Protein AF-A0A8C7M3J6-F1 (afdb_monomer_lite)

Sequence (176 aa):
MTYQNQWGPPGGQGPLAGTLCAWPVFYRCVDPGLSLSRGRSVMAEPDYLEGDCEEMIKPKKLLNPVKGSRNHQDLHRELMMNQKMGLAPQNKPELQKVLELRKREQVLKAQREEQEAHTKRSDLEIELMKRQQKLEQLELDQQKDEEEQENTPEFVKMKSNLRRTKQEANGEERTT

Radius of gyration: 49.05 Å; chains: 1; bounding box: 113×47×119 Å

Organism: Oncorhynchus mykiss (NCBI:txid8022)

InterPro domains:
  IPR009533 FAM107 [PF06625] (54-164)
  IPR009533 FAM107 [PTHR16768] (39-173)

Structure (mmCIF, N/CA/C/O backbone):
data_AF-A0A8C7M3J6-F1
#
_entry.id   AF-A0A8C7M3J6-F1
#
loop_
_atom_site.group_PDB
_atom_site.id
_atom_site.type_symbol
_atom_site.label_atom_id
_atom_site.label_alt_id
_atom_site.label_comp_id
_atom_site.label_asym_id
_atom_site.label_entity_id
_atom_site.label_seq_id
_atom_site.pdbx_PDB_ins_code
_atom_site.Cartn_x
_atom_site.Cartn_y
_atom_site.Cartn_z
_atom_site.occupancy
_atom_site.B_iso_or_equiv
_atom_site.auth_seq_id
_atom_site.auth_comp_id
_atom_site.auth_asym_id
_atom_site.auth_atom_id
_atom_site.pdbx_PDB_model_num
ATOM 1 N N . MET A 1 1 ? -14.882 -35.665 -9.454 1.00 43.31 1 MET A N 1
ATOM 2 C CA . MET A 1 1 ? -13.548 -35.503 -10.073 1.00 43.31 1 MET A CA 1
ATOM 3 C C . MET A 1 1 ? -12.759 -34.516 -9.228 1.00 43.31 1 MET A C 1
ATOM 5 O O . MET A 1 1 ? -12.887 -33.317 -9.414 1.00 43.31 1 MET A O 1
ATOM 9 N N . THR A 1 2 ? -12.031 -35.015 -8.234 1.00 51.91 2 THR A N 1
ATOM 10 C CA . THR A 1 2 ? -11.249 -34.214 -7.283 1.00 51.91 2 THR A CA 1
ATOM 11 C C . THR A 1 2 ? -9.789 -34.619 -7.432 1.00 51.91 2 THR A C 1
ATOM 13 O O . THR A 1 2 ? -9.424 -35.739 -7.083 1.00 51.91 2 THR A O 1
ATOM 16 N N . TYR A 1 3 ? -8.972 -33.738 -8.011 1.00 50.84 3 TYR A N 1
ATOM 17 C CA . TYR A 1 3 ? -7.531 -33.951 -8.122 1.00 50.84 3 TYR A CA 1
ATOM 18 C C . TYR A 1 3 ? -6.871 -33.642 -6.779 1.00 50.84 3 TYR A C 1
ATOM 20 O O . TYR A 1 3 ? -6.807 -32.498 -6.336 1.00 50.84 3 TYR A O 1
ATOM 28 N N . GLN A 1 4 ? -6.401 -34.703 -6.135 1.00 49.50 4 GLN A N 1
ATOM 29 C CA . GLN A 1 4 ? -5.600 -34.680 -4.924 1.00 49.50 4 GLN A CA 1
ATOM 30 C C . GLN A 1 4 ? -4.129 -34.555 -5.337 1.00 49.50 4 GLN A C 1
ATOM 32 O O . GLN A 1 4 ? -3.508 -35.532 -5.750 1.00 49.50 4 GLN A O 1
ATOM 37 N N . ASN A 1 5 ? -3.577 -33.342 -5.274 1.00 55.88 5 ASN A N 1
ATOM 38 C CA . ASN A 1 5 ? -2.161 -33.105 -5.550 1.00 55.88 5 ASN A CA 1
ATOM 39 C C . ASN A 1 5 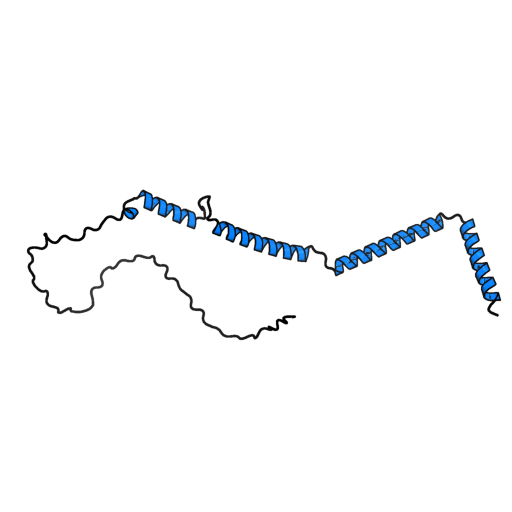? -1.321 -33.507 -4.330 1.00 55.88 5 ASN A C 1
ATOM 41 O O . ASN A 1 5 ? -1.139 -32.733 -3.394 1.00 55.88 5 ASN A O 1
ATOM 45 N N . GLN A 1 6 ? -0.824 -34.741 -4.361 1.00 60.75 6 GLN A N 1
ATOM 46 C CA . GLN A 1 6 ? 0.254 -35.232 -3.509 1.00 60.75 6 GLN A CA 1
ATOM 47 C C . GLN A 1 6 ? 1.594 -34.892 -4.160 1.00 60.75 6 GLN A C 1
ATOM 49 O O . GLN A 1 6 ? 2.006 -35.590 -5.077 1.00 60.75 6 GLN A O 1
ATOM 54 N N . TRP A 1 7 ? 2.283 -33.862 -3.671 1.00 51.50 7 TRP A N 1
ATOM 55 C CA . TRP A 1 7 ? 3.727 -33.714 -3.872 1.00 51.50 7 TRP A CA 1
ATOM 56 C C . TRP A 1 7 ? 4.338 -33.080 -2.620 1.00 51.50 7 TRP A C 1
ATOM 58 O O . TRP A 1 7 ? 4.344 -31.863 -2.457 1.00 51.50 7 TRP A O 1
ATOM 68 N N . GLY A 1 8 ? 4.816 -33.932 -1.712 1.00 52.66 8 GLY A N 1
ATOM 69 C CA . GLY A 1 8 ? 5.844 -33.556 -0.743 1.00 52.66 8 GLY A CA 1
ATOM 70 C C . GLY A 1 8 ? 7.230 -33.580 -1.410 1.00 52.66 8 GLY A C 1
ATOM 71 O O . GLY A 1 8 ? 7.399 -34.263 -2.425 1.00 52.66 8 GLY A O 1
ATOM 72 N N . PRO A 1 9 ? 8.223 -32.845 -0.884 1.00 57.41 9 PRO A N 1
ATOM 73 C CA . PRO A 1 9 ? 9.531 -32.727 -1.516 1.00 57.41 9 PRO A CA 1
ATOM 74 C C . PRO A 1 9 ? 10.430 -33.914 -1.138 1.00 57.41 9 PRO A C 1
ATOM 76 O O . PRO A 1 9 ? 10.510 -34.250 0.045 1.00 57.41 9 PRO A O 1
ATOM 79 N N . PRO A 1 10 ? 11.199 -34.504 -2.068 1.00 57.25 10 PRO A N 1
ATOM 80 C CA . PRO A 1 10 ? 12.396 -35.229 -1.689 1.00 57.25 10 PRO A CA 1
ATOM 81 C C . PRO A 1 10 ? 13.588 -34.270 -1.728 1.00 57.25 10 PRO A C 1
ATOM 83 O O . PRO A 1 10 ? 14.008 -33.793 -2.783 1.00 57.25 10 PRO A O 1
ATOM 86 N N . GLY A 1 11 ? 14.133 -33.986 -0.545 1.00 47.88 11 GLY A N 1
ATOM 87 C CA . GLY A 1 11 ? 15.467 -33.421 -0.413 1.00 47.88 11 GLY A CA 1
ATOM 88 C C . GLY A 1 11 ? 16.499 -34.339 -1.069 1.00 47.88 11 GLY A C 1
ATOM 89 O O . GLY A 1 11 ? 16.479 -35.553 -0.886 1.00 47.88 11 GLY A O 1
ATOM 90 N N . GLY A 1 12 ? 17.409 -33.737 -1.826 1.00 45.97 12 GLY A N 1
ATOM 91 C CA . GLY A 1 12 ? 18.528 -34.412 -2.467 1.00 45.97 12 GLY A CA 1
ATOM 92 C C . GLY A 1 12 ? 19.643 -33.407 -2.693 1.00 45.97 12 GLY A C 1
ATOM 93 O O . GLY A 1 12 ? 19.611 -32.628 -3.639 1.00 45.97 12 GLY A O 1
ATOM 94 N N . GLN A 1 13 ? 20.596 -33.397 -1.766 1.00 47.88 13 GLN A N 1
ATOM 95 C CA . GLN A 1 13 ? 21.852 -32.669 -1.876 1.00 47.88 13 GLN A CA 1
ATOM 96 C C . GLN A 1 13 ? 22.672 -33.242 -3.038 1.00 47.88 13 GLN A C 1
ATOM 98 O O . GLN A 1 13 ? 22.859 -34.452 -3.135 1.00 47.88 13 GLN A O 1
ATOM 103 N N . GLY A 1 14 ? 23.195 -32.363 -3.887 1.00 43.41 14 GLY A N 1
ATOM 104 C CA . GLY A 1 14 ? 24.181 -32.697 -4.906 1.00 43.41 14 GLY A CA 1
ATOM 105 C C . GLY A 1 14 ? 24.726 -31.414 -5.534 1.00 43.41 14 GLY A C 1
ATOM 106 O O . GLY A 1 14 ? 23.939 -30.646 -6.088 1.00 43.41 14 GLY A O 1
ATOM 107 N N . PRO A 1 15 ? 26.039 -31.130 -5.444 1.00 49.12 15 PRO A N 1
ATOM 108 C CA . PRO A 1 15 ? 26.613 -29.951 -6.063 1.00 49.12 15 PRO A CA 1
ATOM 109 C C . PRO A 1 15 ? 26.841 -30.263 -7.542 1.00 49.12 15 PRO A C 1
ATOM 111 O O . PRO A 1 15 ? 27.853 -30.847 -7.922 1.00 49.12 15 PRO A O 1
ATOM 114 N N . LEU A 1 16 ? 25.896 -29.883 -8.398 1.00 50.38 16 LEU A N 1
ATOM 115 C CA . LEU A 1 16 ? 26.189 -29.776 -9.820 1.00 50.38 16 LEU A CA 1
ATOM 116 C C . LEU A 1 16 ? 26.856 -28.426 -10.031 1.00 50.38 16 LEU A C 1
ATOM 118 O O . LEU A 1 16 ? 26.210 -27.380 -10.001 1.00 50.38 16 LEU A O 1
ATOM 122 N N . ALA A 1 17 ? 28.179 -28.489 -10.168 1.00 51.50 17 ALA A N 1
ATOM 123 C CA . ALA A 1 17 ? 29.035 -27.421 -10.640 1.00 51.50 17 ALA A CA 1
ATOM 124 C C . ALA A 1 17 ? 28.386 -26.750 -11.860 1.00 51.50 17 ALA A C 1
ATOM 126 O O . ALA A 1 17 ? 28.435 -27.257 -12.979 1.00 51.50 17 ALA A O 1
ATOM 127 N N . GLY A 1 18 ? 27.729 -25.619 -11.608 1.00 45.50 18 GLY A N 1
ATOM 128 C CA . GLY A 1 18 ? 27.202 -24.744 -12.634 1.00 45.50 18 GLY A CA 1
ATOM 129 C C . GLY A 1 18 ? 28.380 -24.083 -13.318 1.00 45.50 18 GLY A C 1
ATOM 130 O O . GLY A 1 18 ? 29.031 -23.206 -12.753 1.00 45.50 18 GLY A O 1
ATOM 131 N N . THR A 1 19 ? 28.664 -24.553 -14.524 1.00 54.53 19 THR A N 1
ATOM 132 C CA . THR A 1 19 ? 29.500 -23.913 -15.528 1.00 54.53 19 THR A CA 1
ATOM 133 C C . THR A 1 19 ? 29.259 -22.407 -15.501 1.00 54.53 19 THR A C 1
ATOM 135 O O . THR A 1 19 ? 28.197 -21.914 -15.878 1.00 54.53 19 THR A O 1
ATOM 138 N N . LEU A 1 20 ? 30.263 -21.662 -15.042 1.00 44.84 20 LEU A N 1
ATOM 139 C CA . LEU A 1 20 ? 30.362 -20.239 -15.308 1.00 44.84 20 LEU A CA 1
ATOM 140 C C . LEU A 1 20 ? 30.464 -20.097 -16.825 1.00 44.84 20 LEU A C 1
ATOM 142 O O . LEU A 1 20 ? 31.526 -20.300 -17.411 1.00 44.84 20 LEU A O 1
ATOM 146 N N . CYS A 1 21 ? 29.349 -19.769 -17.472 1.00 45.56 21 CYS A N 1
ATOM 147 C CA . CYS A 1 21 ? 29.367 -19.200 -18.808 1.00 45.56 21 CYS A CA 1
ATOM 148 C C . CYS A 1 21 ? 30.063 -17.839 -18.705 1.00 45.56 21 CYS A C 1
ATOM 150 O O . CYS A 1 21 ? 29.424 -16.802 -18.545 1.00 45.56 21 CYS A O 1
ATOM 152 N N . ALA A 1 22 ? 31.394 -17.854 -18.735 1.00 50.41 22 ALA A N 1
ATOM 153 C CA . ALA A 1 22 ? 32.208 -16.677 -18.944 1.00 50.41 22 ALA A CA 1
ATOM 154 C C . ALA A 1 22 ? 32.013 -16.256 -20.402 1.00 50.41 22 ALA A C 1
ATOM 156 O O . ALA A 1 22 ? 32.623 -16.802 -21.318 1.00 50.41 22 ALA A O 1
ATOM 157 N N . TRP A 1 23 ? 31.105 -15.309 -20.619 1.00 38.72 23 TRP A N 1
ATOM 158 C CA . TRP A 1 23 ? 31.011 -14.599 -21.885 1.00 38.72 23 TRP A CA 1
ATOM 159 C C . TRP A 1 23 ? 32.343 -13.872 -22.102 1.00 38.72 23 TRP A C 1
ATOM 161 O O . TRP A 1 23 ? 32.717 -13.054 -21.254 1.00 38.72 23 TRP A O 1
ATOM 171 N N . PRO A 1 24 ? 33.089 -14.136 -23.188 1.00 50.72 24 PRO A N 1
ATOM 172 C CA . PRO A 1 24 ? 34.282 -13.365 -23.462 1.00 50.72 24 PRO A CA 1
ATOM 173 C C . PRO A 1 24 ? 33.840 -11.952 -23.837 1.00 50.72 24 PRO A C 1
ATOM 175 O O . PRO A 1 24 ? 33.204 -11.719 -24.866 1.00 50.72 24 PRO A O 1
ATOM 178 N N . VAL A 1 25 ? 34.176 -11.006 -22.963 1.00 46.97 25 VAL A N 1
ATOM 179 C CA . VAL A 1 25 ? 34.164 -9.570 -23.227 1.00 46.97 25 VAL A CA 1
ATOM 180 C C . VAL A 1 25 ? 35.153 -9.323 -24.363 1.00 46.97 25 VAL A C 1
ATOM 182 O O . VAL A 1 25 ? 36.350 -9.133 -24.160 1.00 46.97 25 VAL A O 1
ATOM 185 N N . PHE A 1 26 ? 34.654 -9.401 -25.589 1.00 47.16 26 PHE A N 1
ATOM 186 C CA . PHE A 1 26 ? 35.426 -9.147 -26.790 1.00 47.16 26 PHE A CA 1
ATOM 187 C C . PHE A 1 26 ? 35.570 -7.637 -26.963 1.00 47.16 26 PHE A C 1
ATOM 189 O O . PHE A 1 26 ? 34.769 -7.035 -27.657 1.00 47.16 26 PHE A O 1
ATOM 196 N N . TYR A 1 27 ? 36.545 -7.027 -26.285 1.00 37.56 27 TYR A N 1
ATOM 197 C CA . TYR A 1 27 ? 37.267 -5.836 -26.750 1.00 37.56 27 TYR A CA 1
ATOM 198 C C . TYR A 1 27 ? 38.515 -5.619 -25.889 1.00 37.56 27 TYR A C 1
ATOM 200 O O . TYR A 1 27 ? 38.440 -5.040 -24.807 1.00 37.56 27 TYR A O 1
ATOM 208 N N . ARG A 1 28 ? 39.680 -6.006 -26.421 1.00 39.38 28 ARG A N 1
ATOM 209 C CA . ARG A 1 28 ? 40.925 -5.255 -26.223 1.00 39.38 28 ARG A CA 1
ATOM 210 C C . ARG A 1 28 ? 41.919 -5.582 -27.343 1.00 39.38 28 ARG A C 1
ATOM 212 O O . ARG A 1 28 ? 42.418 -6.698 -27.422 1.00 39.38 28 ARG A O 1
ATOM 219 N N . CYS A 1 29 ? 42.174 -4.599 -28.209 1.00 39.28 29 CYS A N 1
ATOM 220 C CA . CYS A 1 29 ? 43.345 -4.579 -29.085 1.00 39.28 29 CYS A CA 1
ATOM 221 C C . CYS A 1 29 ? 44.612 -4.605 -28.229 1.00 39.28 29 CYS A C 1
ATOM 223 O O . CYS A 1 29 ? 44.745 -3.762 -27.341 1.00 39.28 29 CYS A O 1
ATOM 225 N N . VAL A 1 30 ? 45.532 -5.514 -28.544 1.00 41.09 30 VAL A N 1
ATOM 226 C CA . VAL A 1 30 ? 46.967 -5.376 -28.276 1.00 41.09 30 VAL A CA 1
ATOM 227 C C . VAL A 1 30 ? 47.705 -5.965 -29.484 1.00 41.09 30 VAL A C 1
ATOM 229 O O . VAL A 1 30 ? 47.313 -7.004 -30.012 1.00 41.09 30 VAL A O 1
ATOM 232 N N . ASP A 1 31 ? 48.693 -5.213 -29.952 1.00 40.28 31 ASP A N 1
ATOM 233 C CA . ASP A 1 31 ? 49.453 -5.313 -31.201 1.00 40.28 31 ASP A CA 1
ATOM 234 C C . ASP A 1 31 ? 50.078 -6.689 -31.509 1.00 40.28 31 ASP A C 1
ATOM 236 O O . ASP A 1 31 ? 50.598 -7.335 -30.598 1.00 40.28 31 ASP A O 1
ATOM 240 N N . PRO A 1 32 ? 50.197 -7.110 -32.786 1.00 44.50 32 PRO A N 1
ATOM 241 C CA . PRO A 1 32 ? 51.163 -8.129 -33.169 1.00 44.50 32 PRO A CA 1
ATOM 242 C C . PRO A 1 32 ? 52.506 -7.460 -33.497 1.00 44.50 32 PRO A C 1
ATOM 244 O O . PRO A 1 32 ? 52.905 -7.325 -34.654 1.00 44.50 32 PRO A O 1
ATOM 247 N N . GLY A 1 33 ? 53.213 -7.037 -32.451 1.00 39.34 33 GLY A N 1
ATOM 248 C CA . GLY A 1 33 ? 54.651 -6.816 -32.516 1.00 39.34 33 GLY A CA 1
ATOM 249 C C . GLY A 1 33 ? 55.375 -8.164 -32.506 1.00 39.34 33 GLY A C 1
ATOM 250 O O . GLY A 1 33 ? 55.349 -8.868 -31.506 1.00 39.34 33 GLY A O 1
ATOM 251 N N . LEU A 1 34 ? 55.991 -8.506 -33.638 1.00 47.91 34 LEU A N 1
ATOM 252 C CA . LEU A 1 34 ? 57.212 -9.312 -33.774 1.00 47.91 34 LEU A CA 1
ATOM 253 C C . LEU A 1 34 ? 57.394 -10.503 -32.806 1.00 47.91 34 LEU A C 1
ATOM 255 O O . LEU A 1 34 ? 57.995 -10.381 -31.743 1.00 47.91 34 LEU A O 1
ATOM 259 N N . SER A 1 35 ? 57.062 -11.706 -33.276 1.00 41.56 35 SER A N 1
ATOM 260 C CA . SER A 1 35 ? 57.777 -12.923 -32.869 1.00 41.56 35 SER A CA 1
ATOM 261 C C . SER A 1 35 ? 57.897 -13.887 -34.054 1.00 41.56 35 SER A C 1
ATOM 263 O O . SER A 1 35 ? 57.173 -14.878 -34.165 1.00 41.56 35 SER A O 1
ATOM 265 N N . LEU A 1 36 ? 58.808 -13.578 -34.980 1.00 51.75 36 LEU A N 1
ATOM 266 C CA . LEU A 1 36 ? 59.318 -14.568 -35.926 1.00 51.75 36 LEU A CA 1
ATOM 267 C C . LEU A 1 36 ? 60.268 -15.505 -35.168 1.00 51.75 36 LEU A C 1
ATOM 269 O O . LEU A 1 36 ? 61.435 -15.184 -34.961 1.00 51.75 36 LEU A O 1
ATOM 273 N N . SER A 1 37 ? 59.774 -16.672 -34.766 1.00 49.53 37 SER A N 1
ATOM 274 C CA . SER A 1 37 ? 60.623 -17.838 -34.498 1.00 49.53 37 SER A CA 1
ATOM 275 C C . SER A 1 37 ? 59.812 -19.132 -34.517 1.00 49.53 37 SER A C 1
ATOM 277 O O . SER A 1 37 ? 59.526 -19.754 -33.496 1.00 49.53 37 SER A O 1
ATOM 279 N N . ARG A 1 38 ? 59.462 -19.596 -35.720 1.00 44.34 38 ARG A N 1
ATOM 280 C CA . ARG A 1 38 ? 59.128 -21.008 -35.932 1.00 44.34 38 ARG A CA 1
ATOM 281 C C . ARG A 1 38 ? 59.290 -21.377 -37.403 1.00 44.34 38 ARG A C 1
ATOM 283 O O . ARG A 1 38 ? 58.575 -20.864 -38.249 1.00 44.34 38 ARG A O 1
ATOM 290 N N . GLY A 1 39 ? 60.185 -22.324 -37.666 1.00 44.84 39 GLY A N 1
ATOM 291 C CA . GLY A 1 39 ? 60.163 -23.122 -38.888 1.00 44.84 39 GLY A CA 1
ATOM 292 C C . GLY A 1 39 ? 60.964 -22.540 -40.046 1.00 44.84 39 GLY A C 1
ATOM 293 O O . GLY A 1 39 ? 60.530 -21.637 -40.748 1.00 44.84 39 GLY A O 1
ATOM 294 N N . ARG A 1 40 ? 62.122 -23.148 -40.292 1.00 56.88 40 ARG A N 1
ATOM 295 C CA . ARG A 1 40 ? 62.818 -23.115 -41.577 1.00 56.88 40 ARG A CA 1
ATOM 296 C C . ARG A 1 40 ? 61.869 -23.714 -42.634 1.00 56.88 40 ARG A C 1
ATOM 298 O O . ARG A 1 40 ? 61.784 -24.931 -42.752 1.00 56.88 40 ARG A O 1
ATOM 305 N N . SER A 1 41 ? 61.116 -22.872 -43.342 1.00 52.62 41 SER A N 1
ATOM 306 C CA . SER A 1 41 ? 60.317 -23.273 -44.506 1.00 52.62 41 SER A CA 1
ATOM 307 C C . SER A 1 41 ? 61.247 -23.364 -45.711 1.00 52.62 41 SER A C 1
ATOM 309 O O . SER A 1 41 ? 61.517 -22.369 -46.374 1.00 52.62 41 SER A O 1
ATOM 311 N N . VAL A 1 42 ? 61.791 -24.556 -45.957 1.00 60.25 42 VAL A N 1
ATOM 312 C CA . VAL A 1 42 ? 62.440 -24.892 -47.230 1.00 60.25 42 VAL A CA 1
ATOM 313 C C . VAL A 1 42 ? 61.329 -25.275 -48.202 1.00 60.25 42 VAL A C 1
ATOM 315 O O . VAL A 1 42 ? 61.032 -26.448 -48.388 1.00 60.25 42 VAL A O 1
ATOM 318 N N . MET A 1 43 ? 60.665 -24.278 -48.770 1.00 57.91 43 MET A N 1
ATOM 319 C CA . MET A 1 43 ? 59.855 -24.455 -49.969 1.00 57.91 43 MET A CA 1
ATOM 320 C C . MET A 1 43 ? 60.377 -23.423 -50.953 1.00 57.91 43 MET A C 1
ATOM 322 O O . MET A 1 43 ? 60.378 -22.235 -50.641 1.00 57.91 43 MET A O 1
ATOM 326 N N . ALA A 1 44 ? 60.937 -23.910 -52.059 1.00 59.53 44 ALA A N 1
ATOM 327 C CA . ALA A 1 44 ? 61.547 -23.091 -53.092 1.00 59.53 44 ALA A CA 1
ATOM 328 C C . ALA A 1 44 ? 60.558 -22.011 -53.544 1.00 59.53 44 ALA A C 1
ATOM 330 O O . ALA A 1 44 ? 59.435 -22.322 -53.943 1.00 59.53 44 ALA A O 1
ATOM 331 N N . GLU A 1 45 ? 60.987 -20.758 -53.430 1.00 60.22 45 GLU A N 1
ATOM 332 C CA . GLU A 1 45 ? 60.346 -19.611 -54.056 1.00 60.22 45 GLU A CA 1
ATOM 333 C C . GLU A 1 45 ? 60.374 -19.852 -55.570 1.00 60.22 45 GLU A C 1
ATOM 335 O O . GLU A 1 45 ? 61.459 -20.026 -56.131 1.00 60.22 45 GLU A O 1
ATOM 340 N N . PRO A 1 46 ? 59.220 -19.985 -56.241 1.00 61.28 46 PRO A N 1
ATOM 341 C CA . PRO A 1 46 ? 59.234 -20.113 -57.679 1.00 61.28 46 PRO A CA 1
ATOM 342 C C . PRO A 1 46 ? 59.412 -18.716 -58.286 1.00 61.28 46 PRO A C 1
ATOM 344 O O . PRO A 1 46 ? 58.543 -17.858 -58.117 1.00 61.28 46 PRO A O 1
ATOM 347 N N . ASP A 1 47 ? 60.507 -18.519 -59.019 1.00 58.53 47 ASP A N 1
ATOM 348 C CA . ASP A 1 47 ? 60.723 -17.374 -59.909 1.00 58.53 47 ASP A CA 1
ATOM 349 C C . ASP A 1 47 ? 59.674 -17.388 -61.038 1.00 58.53 47 ASP A C 1
ATOM 351 O O . ASP A 1 47 ? 59.907 -17.901 -62.135 1.00 58.53 47 ASP A O 1
ATOM 355 N N . TYR A 1 48 ? 58.485 -16.844 -60.779 1.00 55.69 48 TYR A N 1
ATOM 356 C CA . TYR A 1 48 ? 57.508 -16.519 -61.816 1.00 55.69 48 TYR A CA 1
ATOM 357 C C . TYR A 1 48 ? 57.481 -15.004 -62.014 1.00 55.69 48 TYR A C 1
ATOM 359 O O . TYR A 1 48 ? 56.817 -14.284 -61.279 1.00 55.69 48 TYR A O 1
ATOM 367 N N . LEU A 1 49 ? 58.198 -14.559 -63.049 1.00 52.56 49 LEU A N 1
ATOM 368 C CA . LEU A 1 49 ? 57.885 -13.390 -63.876 1.00 52.56 49 LEU A CA 1
ATOM 369 C C . LEU A 1 49 ? 57.489 -12.116 -63.101 1.00 52.56 49 LEU A C 1
ATOM 371 O O . LEU A 1 49 ? 56.314 -11.780 -62.964 1.00 52.56 49 LEU A O 1
ATOM 375 N N . GLU A 1 50 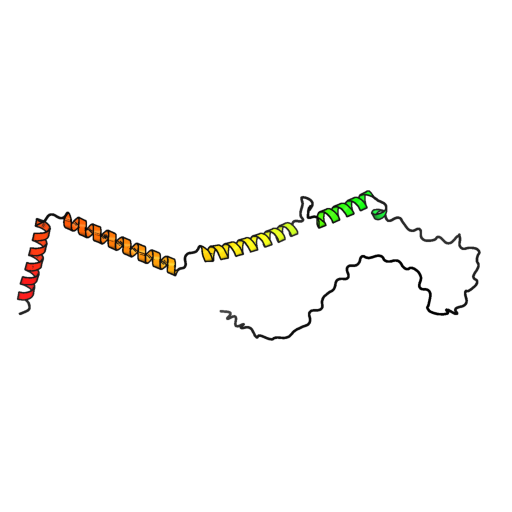? 58.493 -11.337 -62.697 1.00 56.75 50 GLU A N 1
ATOM 376 C CA . GLU A 1 50 ? 58.346 -9.952 -62.221 1.00 56.75 50 GLU A CA 1
ATOM 377 C C . GLU A 1 50 ? 58.050 -8.973 -63.376 1.00 56.75 50 GLU A C 1
ATOM 379 O O . GLU A 1 50 ? 58.735 -7.979 -63.603 1.00 56.75 50 GLU A O 1
ATOM 384 N N . GLY A 1 51 ? 57.024 -9.269 -64.168 1.00 58.78 51 GLY A N 1
ATOM 385 C CA . GLY A 1 51 ? 56.718 -8.479 -65.351 1.00 58.78 51 GLY A CA 1
ATOM 386 C C . GLY A 1 51 ? 55.449 -8.936 -66.035 1.00 58.78 51 GLY A C 1
ATOM 387 O O . GLY A 1 51 ? 55.538 -9.504 -67.113 1.00 58.78 51 GLY A O 1
ATOM 388 N N . ASP A 1 52 ? 54.311 -8.751 -65.363 1.00 58.84 52 ASP A N 1
ATOM 389 C CA . ASP A 1 52 ? 53.049 -8.234 -65.929 1.00 58.84 52 ASP A CA 1
ATOM 390 C C . ASP A 1 52 ? 51.884 -8.467 -64.940 1.00 58.84 52 ASP A C 1
ATOM 392 O O . ASP A 1 52 ? 50.969 -9.255 -65.164 1.00 58.84 52 ASP A O 1
ATOM 396 N N . CYS A 1 53 ? 51.949 -7.825 -63.769 1.00 55.56 53 CYS A N 1
ATOM 397 C CA . CYS A 1 53 ? 50.905 -7.928 -62.735 1.00 55.56 53 CYS A CA 1
ATOM 398 C C . CYS A 1 53 ? 50.184 -6.595 -62.479 1.00 55.56 53 CYS A C 1
ATOM 400 O O . CYS A 1 53 ? 49.462 -6.472 -61.485 1.00 55.56 53 CYS A O 1
ATOM 402 N N . GLU A 1 54 ? 50.371 -5.599 -63.349 1.00 59.81 54 GLU A N 1
ATOM 403 C CA . GLU A 1 54 ? 49.644 -4.322 -63.283 1.00 59.81 54 GLU A CA 1
ATOM 404 C C . GLU A 1 54 ? 48.332 -4.343 -64.096 1.00 59.81 54 GLU A C 1
ATOM 406 O O . GLU A 1 54 ? 47.493 -3.464 -63.911 1.00 59.81 54 GLU A O 1
ATOM 411 N N . GLU A 1 55 ? 48.072 -5.383 -64.904 1.00 62.91 55 GLU A N 1
ATOM 412 C CA . GLU A 1 55 ? 46.769 -5.586 -65.572 1.00 62.91 55 GLU A CA 1
ATOM 413 C C . GLU A 1 55 ? 45.774 -6.454 -64.776 1.00 62.91 55 GLU A C 1
ATOM 415 O O . GLU A 1 55 ? 44.597 -6.563 -65.134 1.00 62.91 55 GLU A O 1
ATOM 420 N N . MET A 1 56 ? 46.178 -7.035 -63.640 1.00 72.56 56 MET A N 1
ATOM 421 C CA . MET A 1 56 ? 45.233 -7.766 -62.794 1.00 72.56 56 MET A CA 1
ATOM 422 C C . MET A 1 56 ? 44.327 -6.792 -62.032 1.00 72.56 56 MET A C 1
ATOM 424 O O . MET A 1 56 ? 44.757 -6.113 -61.095 1.00 72.56 56 MET A O 1
ATOM 428 N N . ILE A 1 57 ? 43.036 -6.764 -62.382 1.00 75.81 57 ILE A N 1
ATOM 429 C CA . ILE A 1 57 ? 42.007 -5.994 -61.668 1.00 75.81 57 ILE A CA 1
ATOM 430 C C . ILE A 1 57 ? 41.903 -6.507 -60.224 1.00 75.81 57 ILE A C 1
ATOM 432 O O . ILE A 1 57 ? 41.180 -7.456 -59.917 1.00 75.81 57 ILE A O 1
ATOM 436 N N . LYS A 1 58 ? 42.621 -5.857 -59.304 1.00 78.06 58 LYS A N 1
ATOM 437 C CA . LYS A 1 58 ? 42.499 -6.107 -57.865 1.00 78.06 58 LYS A CA 1
ATOM 438 C C . LYS A 1 58 ? 41.101 -5.663 -57.415 1.00 78.06 58 LYS A C 1
ATOM 440 O O . LYS A 1 58 ? 40.711 -4.527 -57.713 1.00 78.06 58 LYS A O 1
ATOM 445 N N . PRO A 1 59 ? 40.341 -6.497 -56.679 1.00 81.88 59 PRO A N 1
ATOM 446 C CA . PRO A 1 59 ? 39.054 -6.089 -56.133 1.00 81.88 59 PRO A CA 1
ATOM 447 C C . PRO A 1 59 ? 39.216 -4.810 -55.307 1.00 81.88 59 PRO A C 1
ATOM 449 O O . PRO A 1 59 ? 39.906 -4.790 -54.283 1.00 81.88 59 PRO A O 1
ATOM 452 N N . LYS A 1 60 ? 38.602 -3.713 -55.762 1.00 76.88 60 LYS A N 1
ATOM 453 C CA . LYS A 1 60 ? 38.627 -2.440 -55.038 1.00 76.88 60 LYS A CA 1
ATOM 454 C C . LYS A 1 60 ? 37.846 -2.614 -53.739 1.00 76.88 60 LYS A C 1
ATOM 456 O O . LYS A 1 60 ? 36.688 -3.028 -53.760 1.00 76.88 60 LYS A O 1
ATOM 461 N N . LYS A 1 61 ? 38.466 -2.277 -52.605 1.00 78.81 61 LYS A N 1
ATOM 462 C CA . LYS A 1 61 ? 37.774 -2.244 -51.311 1.00 78.81 61 LYS A CA 1
ATOM 463 C C . LYS A 1 61 ? 36.699 -1.163 -51.383 1.00 78.81 61 LYS A C 1
ATOM 465 O O . LYS A 1 61 ? 37.009 0.025 -51.333 1.00 78.81 61 LYS A O 1
ATOM 470 N N . LEU A 1 62 ? 35.449 -1.583 -51.554 1.00 78.06 62 LEU A N 1
ATOM 471 C CA . LEU A 1 62 ? 34.318 -0.668 -51.557 1.00 78.06 62 LEU A CA 1
ATOM 472 C C . LEU A 1 62 ? 34.223 -0.010 -50.183 1.00 78.06 62 LEU A C 1
ATOM 474 O O . LEU A 1 62 ? 34.272 -0.677 -49.145 1.00 78.06 62 LEU A O 1
ATOM 478 N N . LEU A 1 63 ? 34.106 1.313 -50.181 1.00 80.75 63 LEU A N 1
ATOM 479 C CA . LEU A 1 63 ? 33.882 2.059 -48.956 1.00 80.75 63 LEU A CA 1
ATOM 480 C C . LEU A 1 63 ? 32.482 1.729 -48.458 1.00 80.75 63 LEU A C 1
ATOM 482 O O . LEU A 1 63 ? 31.490 1.970 -49.143 1.00 80.75 63 LEU A O 1
ATOM 486 N N . ASN A 1 64 ? 32.408 1.159 -47.259 1.00 83.94 64 ASN A N 1
ATOM 487 C CA . ASN A 1 64 ? 31.133 0.871 -46.631 1.00 83.94 64 ASN A CA 1
ATOM 488 C C . ASN A 1 64 ? 30.422 2.210 -46.348 1.00 83.94 64 ASN A C 1
ATOM 490 O O . ASN A 1 64 ? 30.925 2.973 -45.521 1.00 83.94 64 ASN A O 1
ATOM 494 N N . PRO A 1 65 ? 29.262 2.501 -46.963 1.00 83.12 65 PRO A N 1
ATOM 495 C CA . PRO A 1 65 ? 28.582 3.791 -46.814 1.00 83.12 65 PRO A CA 1
ATOM 496 C C . PRO A 1 65 ? 28.222 4.109 -45.353 1.00 83.12 65 PRO A C 1
ATOM 498 O O . PRO A 1 65 ? 28.270 5.263 -44.931 1.00 83.12 65 PRO A O 1
ATOM 501 N N . VAL A 1 66 ? 27.968 3.077 -44.543 1.00 83.50 66 VAL A N 1
ATOM 502 C CA . VAL A 1 66 ? 27.681 3.175 -43.103 1.00 83.50 66 VAL A CA 1
ATOM 503 C C . VAL A 1 66 ? 28.918 3.611 -42.311 1.00 83.50 66 VAL A C 1
ATOM 505 O O . VAL A 1 66 ? 28.819 4.340 -41.327 1.00 83.50 66 VAL A O 1
ATOM 508 N N . LYS A 1 67 ? 30.107 3.180 -42.746 1.00 82.44 67 LYS A N 1
ATOM 509 C CA . LYS A 1 67 ? 31.389 3.570 -42.142 1.00 82.44 67 LYS A CA 1
ATOM 510 C C . LYS A 1 67 ? 31.984 4.827 -42.787 1.00 82.44 67 LYS A C 1
ATOM 512 O O . LYS A 1 67 ? 32.796 5.479 -42.152 1.00 82.44 67 LYS A O 1
ATOM 517 N N . GLY A 1 68 ? 31.576 5.204 -43.994 1.00 82.88 68 GLY A N 1
ATOM 518 C CA . GLY A 1 68 ? 31.981 6.463 -44.626 1.00 82.88 68 GLY A CA 1
ATOM 519 C C . GLY A 1 68 ? 31.232 7.678 -44.075 1.00 82.88 68 GLY A C 1
ATOM 520 O O . GLY A 1 68 ? 31.795 8.765 -43.986 1.00 82.88 68 GLY A O 1
ATOM 521 N N . SER A 1 69 ? 29.974 7.502 -43.660 1.00 90.06 69 SER A N 1
ATOM 522 C CA . SER A 1 69 ? 29.166 8.587 -43.100 1.00 90.06 69 SER A CA 1
ATOM 523 C C . SER A 1 69 ? 29.506 8.846 -41.632 1.00 90.06 69 SER A C 1
ATOM 525 O O . SER A 1 69 ? 29.144 8.071 -40.746 1.00 90.06 69 SER A O 1
ATOM 527 N N . ARG A 1 70 ? 30.164 9.977 -41.358 1.00 88.88 70 ARG A N 1
ATOM 528 C CA . ARG A 1 70 ? 30.456 10.429 -39.988 1.00 88.88 70 ARG A CA 1
ATOM 529 C C . ARG A 1 70 ? 29.182 10.633 -39.163 1.00 88.88 70 ARG A C 1
ATOM 531 O O . ARG A 1 70 ? 29.111 10.140 -38.045 1.00 88.88 70 ARG A O 1
ATOM 538 N N . ASN A 1 71 ? 28.155 11.237 -39.763 1.00 91.19 71 ASN A N 1
ATOM 539 C CA . ASN A 1 71 ? 26.856 11.456 -39.124 1.00 91.19 71 ASN A CA 1
ATOM 540 C C . ASN A 1 71 ? 26.224 10.140 -38.628 1.00 91.19 71 ASN A C 1
ATOM 542 O O . ASN A 1 71 ? 25.747 10.056 -37.502 1.00 91.19 71 ASN A O 1
ATOM 546 N N . HIS A 1 72 ? 26.287 9.071 -39.433 1.00 94.12 72 HIS A N 1
ATOM 547 C CA . HIS A 1 72 ? 25.760 7.767 -39.022 1.00 94.12 72 HIS A CA 1
ATOM 548 C C . HIS A 1 72 ? 26.513 7.192 -37.813 1.00 94.12 72 HIS A C 1
ATOM 550 O O . HIS A 1 72 ? 25.905 6.650 -36.889 1.00 94.12 72 HIS A O 1
ATOM 556 N N . GLN A 1 73 ? 27.842 7.302 -37.816 1.00 92.75 73 GLN A N 1
ATOM 557 C CA . GLN A 1 73 ? 28.653 6.812 -36.707 1.00 92.75 73 GLN A CA 1
ATOM 558 C C . GLN A 1 73 ? 28.431 7.608 -35.421 1.00 92.75 73 GLN A C 1
ATOM 560 O O . GLN A 1 73 ? 28.414 7.017 -34.342 1.00 92.75 73 GLN A O 1
ATOM 565 N N . ASP A 1 74 ? 28.288 8.927 -35.538 1.00 91.19 74 ASP A N 1
ATOM 566 C CA . ASP A 1 74 ? 28.057 9.821 -34.407 1.00 91.19 74 ASP A CA 1
ATOM 567 C C . ASP A 1 74 ? 26.683 9.545 -33.786 1.00 91.19 74 ASP A C 1
ATOM 569 O O . ASP A 1 74 ? 26.608 9.282 -32.586 1.00 91.19 74 ASP A O 1
ATOM 573 N N . LEU A 1 75 ? 25.640 9.389 -34.609 1.00 89.62 75 LEU A N 1
ATOM 574 C CA . LEU A 1 75 ? 24.324 8.942 -34.149 1.00 89.62 75 LEU A CA 1
ATOM 575 C C . LEU A 1 75 ? 24.385 7.573 -33.450 1.00 89.62 75 LEU A C 1
ATOM 577 O O . LEU A 1 75 ? 23.795 7.390 -32.388 1.00 89.62 75 LEU A O 1
ATOM 581 N N . HIS A 1 76 ? 25.112 6.597 -34.007 1.00 90.69 76 HIS A N 1
ATOM 582 C CA . HIS A 1 76 ? 25.275 5.289 -33.363 1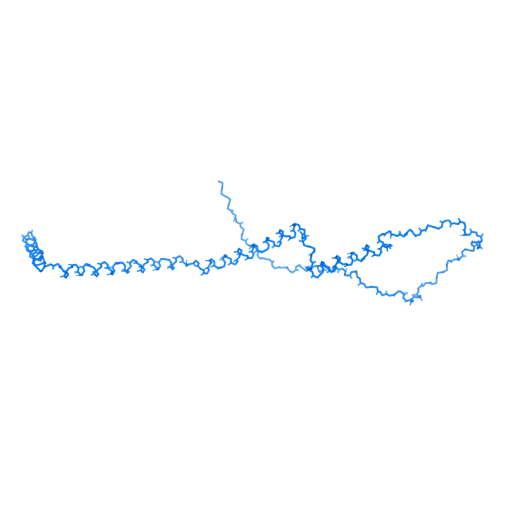.00 90.69 76 HIS A CA 1
ATOM 583 C C . HIS A 1 76 ? 25.955 5.409 -31.991 1.00 90.69 76 HIS A C 1
ATOM 585 O O . HIS A 1 76 ? 25.522 4.773 -31.029 1.00 90.69 76 HIS A O 1
ATOM 591 N N . ARG A 1 77 ? 26.995 6.246 -31.881 1.00 92.44 77 ARG A N 1
ATOM 592 C CA . ARG A 1 77 ? 27.666 6.547 -30.608 1.00 92.44 77 ARG A CA 1
ATOM 593 C C . ARG A 1 77 ? 26.696 7.138 -29.590 1.00 92.44 77 ARG A C 1
ATOM 595 O O . ARG A 1 77 ? 26.632 6.635 -28.471 1.00 92.44 77 ARG A O 1
ATOM 602 N N . GLU A 1 78 ? 25.943 8.159 -29.979 1.00 88.00 78 GLU A N 1
ATOM 603 C CA . GLU A 1 78 ? 24.987 8.852 -29.110 1.00 88.00 78 GLU A CA 1
ATOM 604 C C . GLU A 1 78 ? 23.871 7.921 -28.630 1.00 88.00 78 GLU A C 1
ATOM 606 O O . GLU A 1 78 ? 23.577 7.873 -27.436 1.00 88.00 78 GLU A O 1
ATOM 611 N N . LEU A 1 79 ? 23.301 7.106 -29.522 1.00 86.00 79 LEU A N 1
ATOM 612 C CA . LEU A 1 79 ? 22.271 6.127 -29.161 1.00 86.00 79 LEU A CA 1
ATOM 613 C C . LEU A 1 79 ? 22.788 5.104 -28.142 1.00 86.00 79 LEU A C 1
ATOM 615 O O . LEU A 1 79 ? 22.110 4.814 -27.153 1.00 86.00 79 LEU A O 1
ATOM 619 N N . MET A 1 80 ? 24.008 4.597 -28.342 1.00 86.19 80 MET A N 1
ATOM 620 C CA . MET A 1 80 ? 24.644 3.674 -27.399 1.00 86.19 80 MET A CA 1
ATOM 621 C C . MET A 1 80 ? 24.958 4.345 -26.055 1.00 86.19 80 MET A C 1
ATOM 623 O O . MET A 1 80 ? 24.836 3.707 -25.008 1.00 86.19 80 MET A O 1
ATOM 627 N N . MET A 1 81 ? 25.350 5.623 -26.055 1.00 84.75 81 MET A N 1
ATOM 628 C CA . MET A 1 81 ? 25.570 6.394 -24.828 1.00 84.75 81 MET A CA 1
ATOM 629 C C . MET A 1 81 ? 24.262 6.633 -24.070 1.00 84.75 81 MET A C 1
ATOM 631 O O . MET A 1 81 ? 24.213 6.371 -22.873 1.00 84.75 81 MET A O 1
ATOM 635 N N . ASN A 1 82 ? 23.185 7.026 -24.748 1.00 83.38 82 ASN A N 1
ATOM 636 C CA . ASN A 1 82 ? 21.877 7.264 -24.130 1.00 83.38 82 ASN A CA 1
ATOM 637 C C . ASN A 1 82 ? 21.305 6.002 -23.477 1.00 83.38 82 ASN A C 1
ATOM 639 O O . ASN A 1 82 ? 20.770 6.064 -22.370 1.00 83.38 82 ASN A O 1
ATOM 643 N N . GLN A 1 83 ? 21.479 4.842 -24.119 1.00 78.69 83 GLN A N 1
ATOM 644 C CA . GLN A 1 83 ? 21.092 3.557 -23.540 1.00 78.69 83 GLN A CA 1
ATOM 645 C C . GLN A 1 83 ? 21.901 3.232 -22.276 1.00 78.69 83 GLN A C 1
ATOM 647 O O . GLN A 1 83 ? 21.323 2.831 -21.268 1.00 78.69 83 GLN A O 1
ATOM 652 N N . LYS A 1 84 ? 23.227 3.428 -22.311 1.00 78.62 84 LYS A N 1
ATOM 653 C CA . LYS A 1 84 ? 24.112 3.190 -21.156 1.00 78.62 84 LYS A CA 1
ATOM 654 C C . LYS A 1 84 ? 23.838 4.148 -19.998 1.00 78.62 84 LYS A C 1
ATOM 656 O O . LYS A 1 84 ? 23.895 3.735 -18.847 1.00 78.62 84 LYS A O 1
ATOM 661 N N . MET A 1 85 ? 23.535 5.405 -20.305 1.00 80.75 85 MET A N 1
ATOM 662 C CA . MET A 1 85 ? 23.283 6.460 -19.322 1.00 80.75 85 MET A CA 1
ATOM 663 C C . MET A 1 85 ? 21.829 6.493 -18.829 1.00 80.75 85 MET A C 1
ATOM 665 O O . MET A 1 85 ? 21.482 7.341 -18.014 1.00 80.75 85 MET A O 1
ATOM 669 N N . GLY A 1 86 ? 20.956 5.606 -19.325 1.00 68.81 86 GLY A N 1
ATOM 670 C CA . GLY A 1 86 ? 19.540 5.569 -18.942 1.00 68.81 86 GLY A CA 1
ATOM 671 C C . GLY A 1 86 ? 18.718 6.773 -19.423 1.00 68.81 86 GLY A C 1
ATOM 672 O O . GLY A 1 86 ? 17.538 6.876 -19.091 1.00 68.81 86 GLY A O 1
ATOM 673 N N . LEU A 1 87 ? 19.308 7.645 -20.246 1.00 67.12 87 LEU A N 1
ATOM 674 C CA . LEU A 1 87 ? 18.670 8.777 -20.923 1.00 67.12 87 LEU A CA 1
ATOM 675 C C . LEU A 1 87 ? 17.904 8.277 -22.157 1.00 67.12 87 LEU A C 1
ATOM 677 O O . LEU A 1 87 ? 18.122 8.738 -23.276 1.00 67.12 87 LEU A O 1
ATOM 681 N N . ALA A 1 88 ? 17.066 7.254 -21.970 1.00 63.62 88 ALA A N 1
ATOM 682 C CA . ALA A 1 88 ? 16.333 6.623 -23.058 1.00 63.62 88 ALA A CA 1
ATOM 683 C C . ALA A 1 88 ? 15.556 7.685 -23.862 1.00 63.62 88 ALA A C 1
ATOM 685 O O . ALA A 1 88 ? 14.959 8.581 -23.253 1.00 63.62 88 ALA A O 1
ATOM 686 N N . PRO A 1 89 ? 15.512 7.582 -25.206 1.00 61.41 89 PRO A N 1
ATOM 687 C CA . PRO A 1 89 ? 14.574 8.356 -26.006 1.00 61.41 89 PRO A CA 1
ATOM 688 C C . PRO A 1 89 ? 13.183 8.242 -25.374 1.00 61.41 89 PRO A C 1
ATOM 690 O O . PRO A 1 89 ? 12.782 7.145 -24.984 1.00 61.41 89 PRO A O 1
ATOM 693 N N . GLN A 1 90 ? 12.465 9.363 -25.257 1.00 59.69 90 GLN A N 1
ATOM 694 C CA . GLN A 1 90 ? 11.154 9.479 -24.588 1.00 59.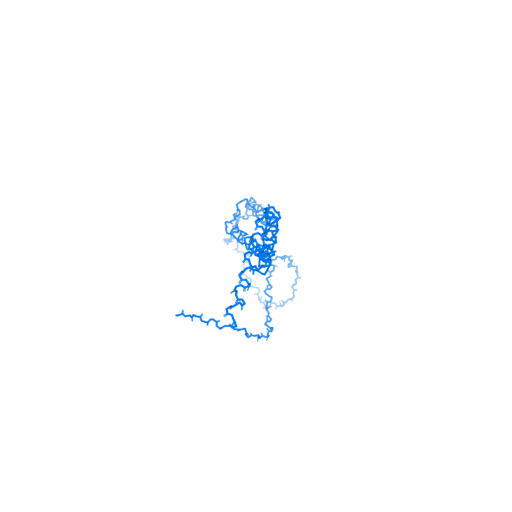69 90 GLN A CA 1
ATOM 695 C C . GLN A 1 90 ? 10.141 8.380 -24.982 1.00 59.69 90 GLN A C 1
ATOM 697 O O . GLN A 1 90 ? 9.231 8.059 -24.221 1.00 59.69 90 GLN A O 1
ATOM 702 N N . ASN A 1 91 ? 10.351 7.721 -26.121 1.00 63.47 91 ASN A N 1
ATOM 703 C CA . ASN A 1 91 ? 9.637 6.523 -26.533 1.00 63.47 91 ASN A CA 1
ATOM 704 C C . ASN A 1 91 ? 10.401 5.256 -26.115 1.00 63.47 91 ASN A C 1
ATOM 706 O O . ASN A 1 91 ? 11.035 4.600 -26.944 1.00 63.47 91 ASN A O 1
ATOM 710 N N . LYS A 1 92 ? 10.328 4.877 -24.831 1.00 65.44 92 LYS A N 1
ATOM 711 C CA . LYS A 1 92 ? 10.687 3.505 -24.426 1.00 65.44 92 LYS A CA 1
ATOM 712 C C . LYS A 1 92 ? 9.893 2.504 -25.286 1.00 65.44 92 LYS A C 1
ATOM 714 O O . LYS A 1 92 ? 8.695 2.734 -25.478 1.00 65.44 92 LYS A O 1
ATOM 719 N N . PRO A 1 93 ? 10.495 1.397 -25.759 1.00 75.94 93 PRO A N 1
ATOM 720 C CA . PRO A 1 93 ? 9.744 0.359 -26.457 1.00 75.94 93 PRO A CA 1
ATOM 721 C C . PRO A 1 93 ? 8.661 -0.203 -25.526 1.00 75.94 93 PRO A C 1
ATOM 723 O O . PRO A 1 93 ? 8.913 -0.426 -24.339 1.00 75.94 93 PRO A O 1
ATOM 726 N N . GLU A 1 94 ? 7.459 -0.435 -26.056 1.00 76.88 94 GLU A N 1
ATOM 727 C CA . GLU A 1 94 ? 6.270 -0.820 -25.276 1.00 76.88 94 GLU A CA 1
ATOM 728 C C . GLU A 1 94 ? 6.515 -2.028 -24.360 1.00 76.88 94 GLU A C 1
ATOM 730 O O . GLU A 1 94 ? 6.132 -2.019 -23.192 1.00 76.88 94 GLU A O 1
ATOM 735 N N . LEU A 1 95 ? 7.270 -3.024 -24.833 1.00 83.06 95 LEU A N 1
ATOM 736 C CA . LEU A 1 95 ? 7.640 -4.194 -24.035 1.00 83.06 95 LEU A CA 1
ATOM 737 C C . LEU A 1 95 ? 8.410 -3.827 -22.756 1.00 83.06 95 LEU A C 1
ATOM 739 O O . LEU A 1 95 ? 8.149 -4.389 -21.695 1.00 83.06 95 LEU A O 1
ATOM 7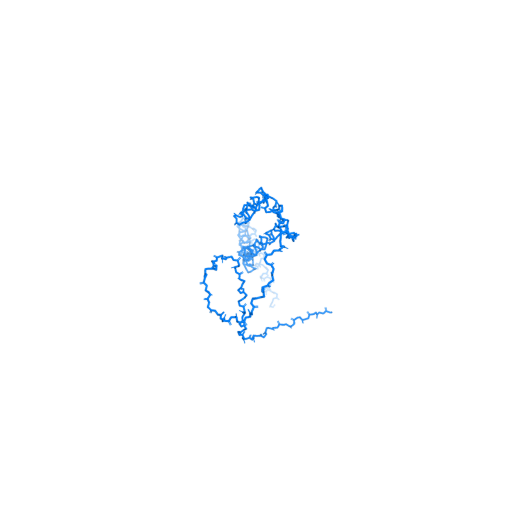43 N N . GLN A 1 96 ? 9.340 -2.873 -22.826 1.00 81.12 96 GLN A N 1
ATOM 744 C CA . GLN A 1 96 ? 10.108 -2.450 -21.656 1.00 81.12 96 GLN A CA 1
ATOM 745 C C . GLN A 1 96 ? 9.216 -1.723 -20.644 1.00 81.12 96 GLN A C 1
ATOM 747 O O . GLN A 1 96 ? 9.334 -1.977 -19.447 1.00 81.12 96 GLN A O 1
ATOM 752 N N . LYS A 1 97 ? 8.284 -0.878 -21.110 1.00 84.69 97 LYS A N 1
ATOM 753 C CA . LYS A 1 97 ? 7.284 -0.242 -20.237 1.00 84.69 97 LYS A CA 1
ATOM 754 C C . LYS A 1 97 ? 6.421 -1.292 -19.538 1.00 84.69 97 LYS A C 1
ATOM 756 O O . LYS A 1 97 ? 6.227 -1.196 -18.332 1.00 84.69 97 LYS A O 1
ATOM 761 N N . VAL A 1 98 ? 5.955 -2.308 -20.268 1.00 89.50 98 VAL A N 1
ATOM 762 C CA . VAL A 1 98 ? 5.138 -3.403 -19.717 1.00 89.50 98 VAL A CA 1
ATOM 763 C C . VAL A 1 98 ? 5.913 -4.213 -18.674 1.00 89.50 98 VAL A C 1
ATOM 765 O O . VAL A 1 98 ? 5.372 -4.508 -17.611 1.00 89.50 98 VAL A O 1
ATOM 768 N N . LEU A 1 99 ? 7.183 -4.544 -18.926 1.00 92.06 99 LEU A N 1
ATOM 769 C CA . LEU A 1 99 ? 8.021 -5.260 -17.954 1.00 92.06 99 LEU A CA 1
ATOM 770 C C . LEU A 1 99 ? 8.289 -4.425 -16.695 1.00 92.06 99 LEU A C 1
ATOM 772 O O . LEU A 1 99 ? 8.176 -4.939 -15.582 1.00 92.06 99 LEU A O 1
ATOM 776 N N . GLU A 1 100 ? 8.612 -3.139 -16.855 1.00 90.56 100 GLU A N 1
ATOM 777 C CA . GLU A 1 100 ? 8.785 -2.212 -15.731 1.00 90.56 100 GLU A CA 1
ATOM 778 C C . GLU A 1 100 ? 7.483 -2.054 -14.929 1.00 90.56 100 GLU A C 1
ATOM 780 O O . GLU A 1 100 ? 7.517 -2.097 -13.699 1.00 90.56 100 GLU A O 1
ATOM 785 N N . LEU A 1 101 ? 6.338 -1.925 -15.608 1.00 92.00 101 LEU A N 1
ATOM 786 C CA . LEU A 1 101 ? 5.018 -1.821 -14.988 1.00 92.00 101 LEU A CA 1
ATOM 787 C C . LEU A 1 101 ? 4.679 -3.083 -14.193 1.00 92.00 101 LEU A C 1
ATOM 789 O O . LEU A 1 101 ? 4.347 -2.983 -13.017 1.00 92.00 101 LEU A O 1
ATOM 793 N N . ARG A 1 102 ? 4.852 -4.268 -14.790 1.00 94.38 102 ARG A N 1
ATOM 794 C CA . ARG A 1 102 ? 4.599 -5.555 -14.129 1.00 94.38 102 ARG A CA 1
ATOM 795 C C . ARG A 1 102 ? 5.484 -5.743 -12.900 1.00 94.38 102 ARG A C 1
ATOM 797 O O . ARG A 1 102 ? 5.015 -6.217 -11.871 1.00 94.38 102 ARG A O 1
ATOM 804 N N . LYS A 1 103 ? 6.758 -5.344 -12.983 1.00 95.81 103 LYS A N 1
ATOM 805 C CA . LYS A 1 103 ? 7.682 -5.395 -11.842 1.00 95.81 103 LYS A CA 1
ATOM 806 C C . LYS A 1 103 ? 7.232 -4.459 -10.718 1.00 95.81 103 LYS A C 1
ATOM 808 O O . LYS A 1 103 ? 7.247 -4.857 -9.558 1.00 95.81 103 LYS A O 1
ATOM 813 N N . ARG A 1 104 ? 6.809 -3.233 -11.048 1.00 95.75 104 ARG A N 1
ATOM 814 C CA . ARG A 1 104 ? 6.264 -2.278 -10.065 1.00 95.75 104 ARG A CA 1
ATOM 815 C C . ARG A 1 104 ? 4.980 -2.798 -9.424 1.00 95.75 104 ARG A C 1
ATOM 817 O O . ARG A 1 104 ? 4.839 -2.716 -8.211 1.00 95.75 104 ARG A O 1
ATOM 824 N N . GLU A 1 105 ? 4.079 -3.363 -10.219 1.00 94.81 105 GLU A N 1
ATOM 825 C CA . GLU A 1 105 ? 2.814 -3.925 -9.746 1.00 94.81 105 GLU A CA 1
ATOM 826 C C . GLU A 1 105 ? 3.032 -5.113 -8.803 1.00 94.81 105 GLU A C 1
ATOM 828 O O . GLU A 1 105 ? 2.391 -5.189 -7.760 1.00 94.81 105 GLU A O 1
ATOM 833 N N . GLN A 1 106 ? 3.989 -5.994 -9.105 1.00 94.00 106 GLN A N 1
ATOM 834 C CA . GLN A 1 106 ? 4.365 -7.096 -8.214 1.00 94.00 106 GLN A CA 1
ATOM 835 C C . GLN A 1 106 ? 4.873 -6.599 -6.859 1.00 94.00 106 GLN A C 1
ATOM 837 O O . GLN A 1 106 ? 4.451 -7.116 -5.828 1.00 94.00 106 GLN A O 1
ATOM 842 N N . VAL A 1 107 ? 5.739 -5.580 -6.852 1.00 94.50 107 VAL A N 1
ATOM 843 C CA . VAL A 1 107 ? 6.253 -4.986 -5.607 1.00 94.50 107 VAL A CA 1
ATOM 844 C C . VAL A 1 107 ? 5.125 -4.334 -4.810 1.00 94.50 107 VAL A C 1
ATOM 846 O O . VAL A 1 107 ? 5.022 -4.562 -3.610 1.00 94.50 107 VAL A O 1
ATOM 849 N N . LEU A 1 108 ? 4.249 -3.570 -5.468 1.00 92.75 108 LEU A N 1
ATOM 850 C CA . LEU A 1 108 ? 3.098 -2.945 -4.812 1.00 92.75 108 LEU A CA 1
ATOM 851 C C . LEU A 1 108 ? 2.125 -3.979 -4.247 1.00 92.75 108 LEU A C 1
ATOM 853 O O . LEU A 1 108 ? 1.590 -3.777 -3.162 1.00 92.75 108 LEU A O 1
ATOM 857 N N . LYS A 1 109 ? 1.896 -5.087 -4.957 1.00 93.94 109 LYS A N 1
ATOM 858 C CA . LYS A 1 109 ? 1.046 -6.176 -4.477 1.00 93.94 109 LYS A CA 1
ATOM 859 C C . LYS A 1 109 ? 1.651 -6.848 -3.245 1.00 93.94 109 LYS A C 1
ATOM 861 O O . LYS A 1 109 ? 0.944 -7.004 -2.260 1.00 93.94 109 LYS A O 1
ATOM 866 N N . ALA A 1 110 ? 2.947 -7.160 -3.273 1.00 89.25 110 ALA A N 1
ATOM 867 C CA . ALA A 1 110 ? 3.647 -7.738 -2.127 1.00 89.25 110 ALA A CA 1
ATOM 868 C C . ALA A 1 110 ? 3.622 -6.799 -0.909 1.00 89.25 110 ALA A C 1
ATOM 870 O O . ALA A 1 110 ? 3.288 -7.225 0.191 1.00 89.25 110 ALA A O 1
ATOM 871 N N . GLN A 1 111 ? 3.886 -5.504 -1.116 1.00 87.56 111 GLN A N 1
ATOM 872 C CA . GLN A 1 111 ? 3.817 -4.504 -0.048 1.00 87.56 111 GLN A CA 1
ATOM 873 C C . GLN A 1 111 ? 2.393 -4.346 0.498 1.00 87.56 111 GLN A C 1
ATOM 875 O O . GLN A 1 111 ? 2.209 -4.184 1.701 1.00 87.56 111 GLN A O 1
ATOM 880 N N . ARG A 1 112 ? 1.376 -4.392 -0.370 1.00 86.25 112 ARG A N 1
ATOM 881 C CA . ARG A 1 112 ? -0.026 -4.355 0.052 1.00 86.25 112 ARG A CA 1
ATOM 882 C C . ARG A 1 112 ? -0.391 -5.598 0.855 1.00 86.25 112 ARG A C 1
ATOM 884 O O . ARG A 1 112 ? -1.046 -5.448 1.868 1.00 86.25 112 ARG A O 1
ATOM 891 N N . GLU A 1 113 ? 0.027 -6.790 0.443 1.00 84.25 113 GLU A N 1
ATOM 892 C CA . GLU A 1 113 ? -0.212 -8.034 1.190 1.00 84.25 113 GLU A CA 1
ATOM 893 C C . GLU A 1 113 ? 0.460 -8.002 2.573 1.00 84.25 113 GLU A C 1
ATOM 895 O O . GLU A 1 113 ? -0.160 -8.387 3.560 1.00 84.25 113 GLU A O 1
ATOM 900 N N . GLU A 1 114 ? 1.682 -7.472 2.667 1.00 80.50 114 GLU A N 1
ATOM 901 C CA . GLU A 1 114 ? 2.397 -7.266 3.933 1.00 80.50 114 GLU A CA 1
ATOM 902 C C . GLU A 1 114 ? 1.687 -6.230 4.819 1.00 80.50 114 GLU A C 1
ATOM 904 O O . GLU A 1 114 ? 1.407 -6.487 5.988 1.00 80.50 114 GLU A O 1
ATOM 909 N N . GLN A 1 115 ? 1.302 -5.080 4.260 1.00 75.31 115 GLN A N 1
ATOM 910 C CA . GLN A 1 115 ? 0.518 -4.083 4.988 1.00 75.31 115 GLN A CA 1
ATOM 911 C C . GLN A 1 115 ? -0.850 -4.618 5.388 1.00 75.31 115 GLN A C 1
ATOM 913 O O . GLN A 1 115 ? -1.296 -4.341 6.489 1.00 75.31 115 GLN A O 1
ATOM 918 N N . GLU A 1 116 ? -1.529 -5.388 4.546 1.00 77.44 116 GLU A N 1
ATOM 919 C CA . GLU A 1 116 ? -2.793 -6.035 4.880 1.00 77.44 116 GLU A CA 1
ATOM 920 C C . GLU A 1 116 ? -2.599 -7.064 5.993 1.00 77.44 116 GLU A C 1
ATOM 922 O O . GLU A 1 116 ? -3.441 -7.133 6.876 1.00 77.44 116 GLU A O 1
ATOM 927 N N . ALA A 1 117 ? -1.494 -7.806 6.019 1.00 69.88 117 ALA A N 1
ATOM 928 C CA . ALA A 1 117 ? -1.174 -8.697 7.131 1.00 69.88 117 ALA A CA 1
ATOM 929 C C . ALA A 1 117 ? -0.905 -7.930 8.440 1.00 69.88 117 ALA A C 1
ATOM 931 O O . ALA A 1 117 ? -1.224 -8.429 9.515 1.00 69.88 117 ALA A O 1
ATOM 932 N N . HIS A 1 118 ? -0.351 -6.717 8.360 1.00 62.00 118 HIS A N 1
ATOM 933 C CA . HIS A 1 118 ? -0.084 -5.874 9.529 1.00 62.00 118 HIS A CA 1
ATOM 934 C C . HIS A 1 118 ? -1.262 -4.984 9.963 1.00 62.00 118 HIS A C 1
ATOM 936 O O . HIS A 1 118 ? -1.348 -4.621 11.132 1.00 62.00 118 HIS A O 1
ATOM 942 N N . THR A 1 119 ? -2.149 -4.596 9.043 1.00 62.53 119 THR A N 1
ATOM 943 C CA . THR A 1 119 ? -3.266 -3.662 9.289 1.00 62.53 119 THR A CA 1
ATOM 944 C C . THR A 1 119 ? -4.611 -4.356 9.430 1.00 62.53 119 THR A C 1
ATOM 946 O O . THR A 1 119 ? -5.485 -3.828 10.121 1.00 62.53 119 THR A O 1
ATOM 949 N N . LYS A 1 120 ? -4.812 -5.531 8.815 1.00 76.94 120 LYS A N 1
ATOM 950 C CA . LYS A 1 120 ? -5.967 -6.361 9.151 1.00 76.94 120 LYS A CA 1
ATOM 951 C C . LYS A 1 120 ? -5.749 -6.838 10.575 1.00 76.94 120 LYS A C 1
ATOM 953 O O . LYS A 1 120 ? -4.854 -7.634 10.848 1.00 76.94 120 LYS A O 1
ATOM 958 N N . ARG A 1 121 ? -6.576 -6.315 11.476 1.00 77.81 121 ARG A N 1
ATOM 959 C CA . ARG A 1 121 ? -6.710 -6.841 12.831 1.00 77.81 121 ARG A CA 1
ATOM 960 C C . ARG A 1 121 ? -6.918 -8.347 12.740 1.00 77.81 121 ARG A C 1
ATOM 962 O O . ARG A 1 121 ? -7.695 -8.804 11.901 1.00 77.81 121 ARG A O 1
ATOM 969 N N . SER A 1 122 ? -6.207 -9.095 13.576 1.00 85.25 122 SER A N 1
ATOM 970 C CA . SER A 1 122 ? -6.362 -10.551 13.641 1.00 85.25 122 SER A CA 1
ATOM 971 C C . SER A 1 122 ? -7.826 -10.907 13.913 1.00 85.25 122 SER A C 1
ATOM 973 O O . SER A 1 122 ? -8.505 -10.176 14.635 1.00 85.25 122 SER A O 1
ATOM 975 N N . ASP A 1 123 ? -8.313 -12.040 13.400 1.00 88.12 123 ASP A N 1
ATOM 976 C CA . ASP A 1 123 ? -9.671 -12.524 13.696 1.00 88.12 123 ASP A CA 1
ATOM 977 C C . ASP A 1 123 ? -9.937 -12.554 15.216 1.00 88.12 123 ASP A C 1
ATOM 979 O O . ASP A 1 123 ? -10.999 -12.133 15.675 1.00 88.12 123 ASP A O 1
ATOM 983 N N . LEU A 1 124 ? -8.924 -12.930 16.010 1.00 93.25 124 LEU A N 1
ATOM 984 C CA . LEU A 1 124 ? -8.963 -12.886 17.476 1.00 93.25 124 LEU A CA 1
ATOM 985 C C . LEU A 1 124 ? -9.124 -11.459 18.024 1.00 93.25 124 LEU A C 1
ATOM 987 O O . LEU A 1 124 ? -9.877 -11.237 18.968 1.00 93.25 124 LEU A O 1
ATOM 991 N N . GLU A 1 125 ? -8.426 -10.479 17.449 1.00 90.62 125 GLU A N 1
ATOM 992 C CA . GLU A 1 125 ? -8.532 -9.072 17.855 1.00 90.62 125 GLU A CA 1
ATOM 993 C C . GLU A 1 125 ? -9.936 -8.523 17.561 1.00 90.62 125 GLU A C 1
ATOM 995 O O . GLU A 1 125 ? -10.516 -7.805 18.377 1.00 90.62 125 GLU A O 1
ATOM 1000 N N . ILE A 1 126 ? -10.527 -8.924 16.432 1.00 93.62 126 ILE A N 1
ATOM 1001 C CA . ILE A 1 126 ? -11.910 -8.592 16.079 1.00 93.62 126 ILE A CA 1
ATOM 1002 C C . ILE A 1 126 ? -12.887 -9.198 17.098 1.00 93.62 126 ILE A C 1
ATOM 1004 O O . ILE A 1 126 ? -13.809 -8.512 17.543 1.00 93.62 126 ILE A O 1
ATOM 1008 N N . GLU A 1 127 ? -12.708 -10.463 17.484 1.00 97.00 127 GLU A N 1
ATOM 1009 C CA . GLU A 1 127 ? -13.550 -11.112 18.498 1.00 97.00 127 GLU A CA 1
ATOM 1010 C C . GLU A 1 127 ? -13.413 -10.476 19.884 1.00 97.00 127 GLU A C 1
ATOM 1012 O O . GLU A 1 127 ? -14.425 -10.258 20.556 1.00 97.00 127 GLU A O 1
ATOM 1017 N N . LEU A 1 128 ? -12.193 -10.124 20.301 1.00 97.12 128 LEU A N 1
ATOM 1018 C CA . LEU A 1 128 ? -11.952 -9.424 21.563 1.00 97.12 128 LEU A CA 1
ATOM 1019 C C . LEU A 1 128 ? -12.667 -8.073 21.595 1.00 97.12 128 LEU A C 1
ATOM 1021 O O . LEU A 1 128 ? -13.368 -7.786 22.564 1.00 97.12 128 LEU A O 1
ATOM 1025 N N . MET A 1 129 ? -12.574 -7.280 20.523 1.00 95.44 129 MET A N 1
ATOM 1026 C CA . MET A 1 129 ? -13.315 -6.019 20.435 1.00 95.44 129 MET A CA 1
ATOM 1027 C C . MET A 1 129 ? -14.829 -6.229 20.480 1.00 95.44 129 MET A C 1
ATOM 1029 O O . MET A 1 129 ? -15.523 -5.501 21.183 1.00 95.44 129 MET A O 1
ATOM 1033 N N . LYS A 1 130 ? -15.359 -7.236 19.774 1.00 97.44 130 LYS A N 1
ATOM 1034 C CA . LYS A 1 130 ? -16.795 -7.561 19.830 1.00 97.44 130 LYS A CA 1
ATOM 1035 C C . LYS A 1 130 ? -17.232 -7.930 21.246 1.00 97.44 130 LYS A C 1
ATOM 1037 O O . LYS A 1 130 ? -18.313 -7.535 21.679 1.00 97.44 130 LYS A O 1
ATOM 1042 N N . ARG A 1 131 ? -16.407 -8.691 21.973 1.00 98.00 131 ARG A N 1
ATOM 1043 C CA . ARG A 1 131 ? -16.681 -9.059 23.366 1.00 98.00 131 ARG A CA 1
ATOM 1044 C C . ARG A 1 131 ? -16.654 -7.836 24.277 1.00 98.00 131 ARG A C 1
ATOM 1046 O O . ARG A 1 131 ? -17.571 -7.695 25.077 1.00 98.00 131 ARG A O 1
ATOM 1053 N N . GLN A 1 132 ? -15.664 -6.961 24.119 1.00 97.75 132 GLN A N 1
ATOM 1054 C CA . GLN A 1 132 ? -15.564 -5.706 24.863 1.00 97.75 132 GLN A CA 1
ATOM 1055 C C . GLN A 1 132 ? -16.797 -4.824 24.630 1.00 97.75 132 GLN A C 1
ATOM 1057 O O . GLN A 1 132 ? -17.465 -4.446 25.584 1.00 97.75 132 GLN A O 1
ATOM 1062 N N . GLN A 1 133 ? -17.175 -4.606 23.368 1.00 97.62 133 GLN A N 1
ATOM 1063 C CA . GLN A 1 133 ? -18.355 -3.818 23.007 1.00 97.62 133 GLN A CA 1
ATOM 1064 C C . GLN A 1 133 ? -19.646 -4.391 23.613 1.00 97.62 133 GLN A C 1
ATOM 1066 O O . GLN A 1 133 ? -20.514 -3.649 24.062 1.00 97.62 133 GLN A O 1
ATOM 1071 N N . LYS A 1 134 ? -19.779 -5.723 23.652 1.00 98.06 134 LYS A N 1
ATOM 1072 C CA . LYS A 1 134 ? -20.932 -6.381 24.276 1.00 98.06 134 LYS A CA 1
ATOM 1073 C C . LYS A 1 134 ? -20.965 -6.178 25.793 1.00 98.06 134 LYS A C 1
ATOM 1075 O O . LYS A 1 134 ? -22.049 -6.025 26.344 1.00 98.06 134 LYS A O 1
ATOM 1080 N N . LEU A 1 135 ? -19.810 -6.210 26.457 1.00 97.88 135 LEU A N 1
ATOM 1081 C CA . LEU A 1 135 ? -19.716 -5.954 27.896 1.00 97.88 135 LEU A CA 1
ATOM 1082 C C . LEU A 1 135 ? -20.078 -4.502 28.216 1.00 97.88 135 LEU A C 1
ATOM 1084 O O . LEU A 1 135 ? -20.943 -4.284 29.053 1.00 97.88 135 LEU A O 1
ATOM 1088 N N . GLU A 1 136 ? -19.521 -3.539 27.479 1.00 97.12 136 GLU A N 1
ATOM 1089 C CA . GLU A 1 136 ? -19.846 -2.112 27.629 1.00 97.12 136 GLU A CA 1
ATOM 1090 C C . GLU A 1 136 ? -21.345 -1.843 27.450 1.00 97.12 136 GLU A C 1
ATOM 1092 O O . GLU A 1 136 ? -21.938 -1.053 28.181 1.00 97.12 136 GLU A O 1
ATOM 1097 N N . GLN A 1 137 ? -21.987 -2.531 26.503 1.00 97.25 137 GLN A N 1
ATOM 1098 C CA . GLN A 1 137 ? -23.423 -2.391 26.282 1.00 97.25 137 GLN A CA 1
ATOM 1099 C C . GLN A 1 137 ? -24.252 -2.954 27.444 1.00 97.25 137 GLN A C 1
ATOM 1101 O O . GLN A 1 137 ? -25.213 -2.320 27.865 1.00 97.25 137 GLN A O 1
ATOM 1106 N N . LEU A 1 138 ? -23.850 -4.098 28.006 1.00 96.94 138 LEU A N 1
ATOM 1107 C CA . LEU A 1 138 ? -24.500 -4.673 29.187 1.00 96.94 138 LEU A CA 1
ATOM 1108 C C . LEU A 1 138 ? -24.302 -3.821 30.444 1.00 96.94 138 LEU A C 1
ATOM 1110 O O . LEU A 1 138 ? -25.198 -3.772 31.281 1.00 96.94 138 LEU A O 1
ATOM 1114 N N . GLU A 1 139 ? -23.139 -3.192 30.608 1.00 96.00 139 GLU A N 1
ATOM 1115 C CA . GLU A 1 139 ? -22.878 -2.255 31.707 1.00 96.00 139 GLU A CA 1
ATOM 1116 C C . GLU A 1 139 ? -23.756 -1.008 31.579 1.00 96.00 139 GLU A C 1
ATOM 1118 O O . GLU A 1 139 ? -24.358 -0.576 32.560 1.00 96.00 139 GLU A O 1
ATOM 1123 N N . LEU A 1 140 ? -23.888 -0.470 30.363 1.00 96.75 140 LEU A N 1
ATOM 1124 C CA . LEU A 1 140 ? -24.748 0.678 30.094 1.00 96.75 140 LEU A CA 1
ATOM 1125 C C . LEU A 1 140 ? -26.229 0.360 30.338 1.00 96.75 140 LEU A C 1
ATOM 1127 O O . LEU A 1 140 ? -26.951 1.195 30.875 1.00 96.75 140 LEU A O 1
ATOM 1131 N N . ASP A 1 141 ? -26.688 -0.824 29.935 1.00 95.31 141 ASP A N 1
ATOM 1132 C CA . ASP A 1 141 ? -28.072 -1.247 30.151 1.00 95.31 141 ASP A CA 1
ATOM 1133 C C . ASP A 1 141 ? -28.353 -1.490 31.645 1.00 95.31 141 ASP A C 1
ATOM 1135 O O . ASP A 1 141 ? -29.369 -1.023 32.144 1.00 95.31 141 ASP A O 1
ATOM 1139 N N . GLN A 1 142 ? -27.418 -2.093 32.391 1.00 94.38 142 GLN A N 1
ATOM 1140 C CA . GLN A 1 142 ? -27.530 -2.220 33.853 1.00 94.38 142 GLN A CA 1
ATOM 1141 C C . GLN A 1 142 ? -27.612 -0.859 34.552 1.00 94.38 142 GLN A C 1
ATOM 1143 O O . GLN A 1 142 ? -28.478 -0.666 35.398 1.00 94.38 142 GLN A O 1
ATOM 1148 N N . GLN A 1 143 ? -26.758 0.099 34.178 1.00 93.12 143 GLN A N 1
ATOM 1149 C CA . GLN A 1 143 ? -26.809 1.448 34.751 1.00 93.12 143 GLN A CA 1
ATOM 1150 C C . GLN A 1 143 ? -28.143 2.143 34.467 1.00 93.12 143 GLN A C 1
ATOM 1152 O O . GLN A 1 143 ? -28.680 2.819 35.340 1.00 93.12 143 GLN A O 1
ATOM 1157 N N . LYS A 1 144 ? -28.701 1.965 33.263 1.00 94.31 144 LYS A N 1
ATOM 1158 C CA . LYS A 1 144 ? -30.027 2.499 32.927 1.00 94.31 144 LYS A CA 1
ATOM 1159 C C . LYS A 1 144 ? -31.133 1.837 33.736 1.00 94.31 144 LYS A C 1
ATOM 1161 O O . LYS A 1 144 ? -32.020 2.543 34.198 1.00 94.31 144 LYS A O 1
ATOM 1166 N N . ASP A 1 145 ? -31.083 0.519 33.912 1.00 90.94 145 ASP A N 1
ATOM 1167 C CA . ASP A 1 145 ? -32.064 -0.214 34.715 1.00 90.94 145 ASP A CA 1
ATOM 1168 C C . ASP A 1 145 ? -32.016 0.236 36.185 1.00 90.94 145 ASP A C 1
ATOM 1170 O O . ASP A 1 145 ? -33.060 0.432 36.809 1.00 90.94 145 ASP A O 1
ATOM 1174 N N . GLU A 1 146 ? -30.816 0.450 36.735 1.00 88.88 146 GLU A N 1
ATOM 1175 C CA . GLU A 1 146 ? -30.613 0.996 38.083 1.00 88.88 146 GLU A CA 1
ATOM 1176 C C . GLU A 1 146 ? -31.157 2.427 38.198 1.00 88.88 146 GLU A C 1
ATOM 1178 O O . GLU A 1 146 ? -31.926 2.720 39.115 1.00 88.88 146 GLU A O 1
ATOM 1183 N N . GLU A 1 147 ? -30.841 3.304 37.242 1.00 89.62 147 GLU A N 1
ATOM 1184 C CA . GLU A 1 147 ? -31.352 4.678 37.198 1.00 89.62 147 GLU A CA 1
ATOM 1185 C C . GLU A 1 147 ? -32.883 4.717 37.040 1.00 89.62 147 GLU A C 1
ATOM 1187 O O . GLU A 1 147 ? -33.565 5.514 37.692 1.00 89.62 147 GLU A O 1
ATOM 1192 N N . GLU A 1 148 ? -33.465 3.852 36.208 1.00 87.50 148 GLU A N 1
ATOM 1193 C CA . GLU A 1 148 ? -34.916 3.728 36.042 1.00 87.50 148 GLU A CA 1
ATOM 1194 C C . GLU A 1 148 ? -35.570 3.180 37.319 1.00 87.50 148 GLU A C 1
ATOM 1196 O O . GLU A 1 148 ? -36.645 3.639 37.728 1.00 87.50 148 GLU A O 1
ATOM 1201 N N . GLN A 1 149 ? -34.903 2.254 38.013 1.00 82.00 149 GLN A N 1
ATOM 1202 C CA . GLN A 1 149 ? -35.341 1.758 39.310 1.00 82.00 149 GLN A CA 1
ATOM 1203 C C . GLN A 1 149 ? -35.280 2.854 40.380 1.00 82.00 149 GLN A C 1
ATOM 1205 O O . GLN A 1 149 ? -36.220 2.966 41.167 1.00 82.00 149 GLN A O 1
ATOM 1210 N N . GLU A 1 150 ? -34.245 3.692 40.417 1.00 83.94 150 GLU A N 1
ATOM 1211 C CA . GLU A 1 150 ? -34.160 4.843 41.324 1.00 83.94 150 GLU A CA 1
ATOM 1212 C C . GLU A 1 150 ? -35.242 5.889 41.024 1.00 83.94 150 GLU A C 1
ATOM 1214 O O . GLU A 1 150 ? -35.930 6.331 41.948 1.00 83.94 150 GLU A O 1
ATOM 1219 N N . ASN A 1 151 ? -35.468 6.202 39.744 1.00 86.12 151 ASN A N 1
ATOM 1220 C CA . ASN A 1 151 ? -36.509 7.129 39.287 1.00 86.12 151 ASN A CA 1
ATOM 1221 C C . ASN A 1 151 ? -37.938 6.590 39.467 1.00 86.12 151 ASN A C 1
ATOM 1223 O O . ASN A 1 151 ? -38.902 7.362 39.493 1.00 86.12 151 ASN A O 1
ATOM 1227 N N . THR A 1 152 ? -38.109 5.271 39.600 1.00 87.62 152 THR A N 1
ATOM 1228 C CA . THR A 1 152 ? -39.418 4.666 39.851 1.00 87.62 152 THR A CA 1
ATOM 1229 C C . THR A 1 152 ? -39.937 5.099 41.228 1.00 87.62 152 THR A C 1
ATOM 1231 O O . THR A 1 152 ? -39.255 4.915 42.238 1.00 87.62 152 THR A O 1
ATOM 1234 N N . PRO A 1 153 ? -41.177 5.610 41.333 1.00 86.75 153 PRO A N 1
ATOM 1235 C CA . PRO A 1 153 ? -41.701 6.089 42.604 1.00 86.75 153 PRO A CA 1
ATOM 1236 C C . PRO A 1 153 ? -41.855 4.962 43.641 1.00 86.75 153 PRO A C 1
ATOM 1238 O O . PRO A 1 153 ? -42.326 3.861 43.343 1.00 86.75 153 PRO A O 1
ATOM 1241 N N . GLU A 1 154 ? -41.531 5.271 44.898 1.00 83.88 154 GLU A N 1
ATOM 1242 C CA . GLU A 1 154 ? -41.447 4.319 46.021 1.00 83.88 154 GLU A CA 1
ATOM 1243 C C . GLU A 1 154 ? -42.703 3.455 46.231 1.00 83.88 154 GLU A C 1
ATOM 1245 O O . GLU A 1 154 ? -42.615 2.262 46.525 1.00 83.88 154 GLU A O 1
ATOM 1250 N N . PHE A 1 155 ? -43.902 4.006 46.015 1.00 86.88 155 PHE A N 1
ATOM 1251 C CA . PHE A 1 155 ? -45.145 3.245 46.184 1.00 86.88 155 PHE A CA 1
ATOM 1252 C C . PHE A 1 155 ? -45.281 2.095 45.167 1.00 86.88 155 PHE A C 1
ATOM 1254 O O . PHE A 1 155 ? -45.927 1.085 45.458 1.00 86.88 155 PHE A O 1
ATOM 1261 N N . VAL A 1 156 ? -44.672 2.213 43.980 1.00 87.38 156 VAL A N 1
ATOM 1262 C CA . VAL A 1 156 ? -44.646 1.143 42.970 1.00 87.38 156 VAL A CA 1
ATOM 1263 C C . VAL A 1 156 ? -43.709 0.022 43.421 1.00 87.38 156 VAL A C 1
ATOM 1265 O O . VAL A 1 156 ? -44.105 -1.146 43.359 1.00 87.38 156 VAL A O 1
ATOM 1268 N N . LYS A 1 157 ? -42.531 0.368 43.962 1.00 87.25 157 LYS A N 1
ATOM 1269 C CA . LYS A 1 157 ? -41.572 -0.585 44.554 1.00 87.25 157 LYS A CA 1
ATOM 1270 C C . LYS A 1 157 ? -42.200 -1.348 45.721 1.00 87.25 157 LYS A C 1
ATOM 1272 O O . LYS A 1 157 ? -42.215 -2.578 45.729 1.00 87.25 157 LYS A O 1
ATOM 1277 N N . MET A 1 158 ? -42.817 -0.629 46.660 1.00 88.88 158 MET A N 1
ATOM 1278 C CA . MET A 1 158 ? -43.485 -1.223 47.822 1.00 88.88 158 MET A CA 1
ATOM 1279 C C . MET A 1 158 ? -44.628 -2.166 47.407 1.00 88.88 158 MET A C 1
ATOM 1281 O O . MET A 1 158 ? -44.773 -3.254 47.966 1.00 88.88 158 MET A O 1
ATOM 1285 N N . LYS A 1 159 ? -45.410 -1.798 46.379 1.00 87.56 159 LYS A N 1
ATOM 1286 C CA . LYS A 1 159 ? -46.499 -2.634 45.844 1.00 87.56 159 LYS A CA 1
ATOM 1287 C C . LYS A 1 159 ? -45.986 -3.915 45.178 1.00 87.56 159 LYS A C 1
ATOM 1289 O O . LYS A 1 159 ? -46.630 -4.955 45.307 1.00 87.56 159 LYS A O 1
ATOM 1294 N N . SER A 1 160 ? -44.863 -3.849 44.464 1.00 84.38 160 SER A N 1
ATOM 1295 C CA . SER A 1 160 ? -44.168 -5.021 43.908 1.00 84.38 160 SER A CA 1
ATOM 1296 C C . SER A 1 160 ? -43.716 -5.974 45.021 1.00 84.38 160 SER A C 1
ATOM 1298 O O . SER A 1 160 ? -44.077 -7.152 45.009 1.00 84.38 160 SER A O 1
ATOM 1300 N N . ASN A 1 161 ? -43.027 -5.446 46.037 1.00 87.62 161 ASN A N 1
ATOM 1301 C CA . ASN A 1 161 ? -42.518 -6.230 47.163 1.00 87.62 161 ASN A CA 1
ATOM 1302 C C . ASN A 1 161 ? -43.647 -6.938 47.924 1.00 87.62 161 ASN A C 1
ATOM 1304 O O . ASN A 1 161 ? -43.545 -8.129 48.201 1.00 87.62 161 ASN A O 1
ATOM 1308 N N . LEU A 1 162 ? -44.762 -6.244 48.175 1.00 89.62 162 LEU A N 1
ATOM 1309 C CA . LEU A 1 162 ? -45.933 -6.825 48.838 1.00 89.62 162 LEU A CA 1
ATOM 1310 C C . LEU A 1 162 ? -46.620 -7.917 47.999 1.00 89.62 162 LEU A C 1
ATOM 1312 O O . LEU A 1 162 ? -47.185 -8.863 48.544 1.00 89.62 162 LEU A O 1
ATOM 1316 N N . ARG A 1 163 ? -46.592 -7.808 46.662 1.00 84.81 163 ARG A N 1
ATOM 1317 C CA . ARG A 1 163 ? -47.088 -8.871 45.771 1.00 84.81 163 ARG A CA 1
ATOM 1318 C C . ARG A 1 163 ? -46.200 -10.110 45.833 1.00 84.81 163 ARG A C 1
ATOM 1320 O O . ARG A 1 163 ? -46.738 -11.212 45.864 1.00 84.81 163 ARG A O 1
ATOM 1327 N N . ARG A 1 164 ? -44.879 -9.920 45.867 1.00 84.25 164 ARG A N 1
ATOM 1328 C CA . ARG A 1 164 ? -43.882 -10.997 45.911 1.00 84.25 164 ARG A CA 1
ATOM 1329 C C . ARG A 1 164 ? -43.964 -11.783 47.223 1.00 84.25 164 ARG A C 1
ATOM 1331 O O . ARG A 1 164 ? -44.178 -12.987 47.184 1.00 84.25 164 ARG A O 1
ATOM 1338 N N . THR A 1 165 ? -43.978 -11.093 48.364 1.00 81.56 165 THR A N 1
ATOM 1339 C CA . THR A 1 165 ? -44.132 -11.734 49.683 1.00 81.56 165 THR A CA 1
ATOM 1340 C C . THR A 1 165 ? -45.487 -12.418 49.855 1.00 81.56 165 THR A C 1
ATOM 1342 O O . THR A 1 165 ? -45.563 -13.501 50.426 1.00 81.56 165 THR A O 1
ATOM 1345 N N . LYS A 1 166 ? -46.575 -11.849 49.313 1.00 82.44 166 LYS A N 1
ATOM 1346 C CA . LYS A 1 166 ? -47.887 -12.516 49.310 1.00 82.44 166 LYS A CA 1
ATOM 1347 C C . LYS A 1 166 ? -47.872 -13.809 48.487 1.00 82.44 166 LYS A C 1
ATOM 1349 O O . LYS A 1 166 ? -48.540 -14.766 48.866 1.00 82.44 166 LYS A O 1
ATOM 1354 N N . GLN A 1 167 ? -47.171 -13.838 47.354 1.00 79.12 167 GLN A N 1
ATOM 1355 C CA . GLN A 1 167 ? -47.049 -15.043 46.528 1.00 79.12 167 GLN A CA 1
ATOM 1356 C C . GLN A 1 167 ? -46.184 -16.113 47.194 1.00 79.12 167 GLN A C 1
ATOM 1358 O O . GLN A 1 167 ? -46.560 -17.277 47.143 1.00 79.12 167 GLN A O 1
ATOM 1363 N N . GLU A 1 168 ? -45.087 -15.722 47.842 1.00 78.06 168 GLU A N 1
ATOM 1364 C CA . GLU A 1 168 ? -44.236 -16.621 48.631 1.00 78.06 168 GLU A CA 1
ATOM 1365 C C . GLU A 1 168 ? -45.033 -17.237 49.797 1.00 78.06 168 GLU A C 1
ATOM 1367 O O . GLU A 1 168 ? -45.108 -18.459 49.899 1.00 78.06 168 GLU A O 1
ATOM 1372 N N . ALA A 1 169 ? -45.782 -16.422 50.551 1.00 75.69 169 ALA A N 1
ATOM 1373 C CA . ALA A 1 169 ? -46.645 -16.894 51.640 1.00 75.69 169 ALA A CA 1
ATOM 1374 C C . ALA A 1 169 ? -47.792 -17.821 51.173 1.00 75.69 169 ALA A C 1
ATOM 1376 O O . ALA A 1 169 ? -48.073 -18.830 51.808 1.00 75.69 169 ALA A O 1
ATOM 1377 N N . ASN A 1 170 ? -48.448 -17.527 50.040 1.00 67.88 170 ASN A N 1
ATOM 1378 C CA . ASN A 1 170 ? -49.482 -18.415 49.469 1.00 67.88 170 ASN A CA 1
ATOM 1379 C C . ASN A 1 170 ? -48.892 -19.662 48.773 1.00 67.88 170 ASN A C 1
ATOM 1381 O O . ASN A 1 170 ? -49.623 -20.611 48.482 1.00 67.88 170 ASN A O 1
ATOM 1385 N N . GLY A 1 171 ? -47.603 -19.636 48.425 1.00 60.28 171 GLY A N 1
ATOM 1386 C CA . GLY A 1 171 ? -46.878 -20.757 47.830 1.00 60.28 171 GLY A CA 1
ATOM 1387 C C . GLY A 1 171 ? -46.471 -21.792 48.875 1.00 60.28 171 GLY A C 1
ATOM 1388 O O . GLY A 1 171 ? -46.633 -22.984 48.628 1.00 60.28 171 GLY A O 1
ATOM 1389 N N . GLU A 1 172 ? -46.031 -21.337 50.051 1.00 57.62 172 GLU A N 1
ATOM 1390 C CA . GLU A 1 172 ? -45.708 -22.198 51.198 1.00 57.62 172 GLU A CA 1
ATOM 1391 C C . GLU A 1 172 ? -46.946 -22.922 51.762 1.00 57.62 172 GLU A C 1
ATOM 1393 O O . GLU A 1 172 ? -46.849 -24.093 52.122 1.00 57.62 172 GLU A O 1
ATOM 1398 N N . GLU A 1 173 ? -48.132 -22.299 51.738 1.00 55.12 173 GLU A N 1
ATOM 1399 C CA . GLU A 1 173 ? -49.394 -22.914 52.202 1.00 55.12 173 GLU A CA 1
ATOM 1400 C C . GLU A 1 173 ? -49.905 -24.072 51.318 1.00 55.12 173 GLU A C 1
ATOM 1402 O O . GLU A 1 173 ? -50.770 -24.838 51.740 1.00 55.12 173 GLU A O 1
ATOM 1407 N N . ARG A 1 174 ? -49.396 -24.232 50.088 1.00 52.22 174 ARG A N 1
ATOM 1408 C CA . ARG A 1 174 ? -49.786 -25.326 49.171 1.00 52.22 174 ARG A CA 1
ATOM 1409 C C . ARG A 1 174 ? -48.845 -26.532 49.197 1.00 52.22 174 ARG A C 1
ATOM 1411 O O . ARG A 1 174 ? -49.142 -27.531 48.545 1.00 52.22 174 ARG A O 1
ATOM 1418 N N . THR A 1 175 ? -47.717 -26.437 49.898 1.00 52.06 175 THR A N 1
ATOM 1419 C CA . THR A 1 175 ? -46.673 -27.479 49.940 1.00 52.06 175 THR A CA 1
ATOM 1420 C C . THR A 1 175 ? -46.655 -28.305 51.229 1.00 52.06 175 THR A C 1
ATOM 1422 O O . THR A 1 175 ? -45.731 -29.092 51.425 1.00 52.06 175 THR A O 1
ATOM 1425 N N . THR A 1 176 ? -47.677 -28.172 52.075 1.00 45.94 176 THR A N 1
ATOM 1426 C CA . THR A 1 176 ? -47.885 -28.958 53.306 1.00 45.94 176 THR A CA 1
ATOM 1427 C C . TH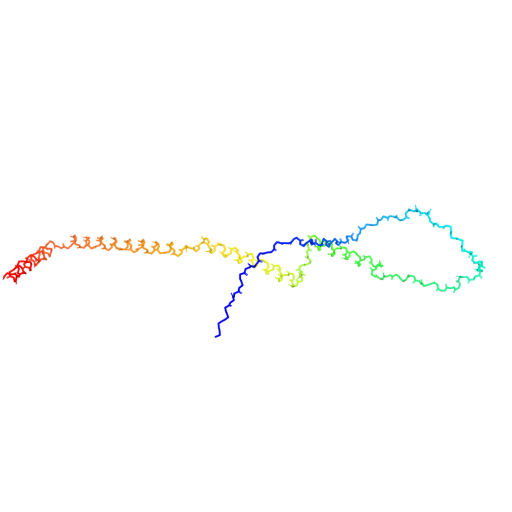R A 1 176 ? -49.223 -29.668 53.303 1.00 45.94 176 THR A C 1
ATOM 1429 O O . THR A 1 176 ? -50.202 -29.044 52.836 1.00 45.94 176 THR A O 1
#

Foldseek 3Di:
DDDDDDDDDDDDDDDPPDPPPPDPPPDDDDDPDDDPDDDPPPDDDDPDDPPDPPPPPDPDPDDDVCNVDPVNVVVVVVQVVCVVVVVHDPDDPPVVVVVVVVVVVVVVVVVVVVVCVVVVDPPVSVVVVVVVVVVVVVVVVVVVVVVVVVVPDPVVVVVVVVVVVVCVVVVVVVPD

pLDDT: mean 73.41, std 18.47, range [37.56, 98.06]

Secondary structure (DSSP, 8-state):
-------------------------------------S-----PPP---SS--SSS-----PPPHHHH-HHHHHHHHHHHHHHHTT---SS--HHHHHHHHHHHHHHHHHHHHHHHHHHS--HHHHHHHHHHHHHHHHHHHHHHHHHHHHHS-HHHHHHHHHHHHHHHHHHHTT--